Protein AF-A0A1B7VEQ4-F1 (afdb_monomer_lite)

pLDDT: mean 95.79, std 6.27, range [60.06, 98.81]

Organism: NCBI:txid1710894

Sequence (71 aa):
NIANNPTLSANGITFNNTVNGNSDLTANATTGKLTFEKTVGTSNLTASANTIDIKDDITTSGNQTYTGAVN

Foldseek 3Di:
DDDAADAAEDCEAEDCDEADDAHEYHYANPNDEYEYCEEYEYQEYHAHDQEYEYNYDYDHVDYYHYPHHYD

Secondary structure (DSSP, 8-state):
---SS-EEEES-EEE-S-EESSS-EEEEESSS-EEE-S-EEES-EEEESSEEEE-S-EEESS-EEE-SEE-

Structure (mmCIF, N/CA/C/O backbone):
data_AF-A0A1B7VEQ4-F1
#
_entry.id   AF-A0A1B7VEQ4-F1
#
loop_
_atom_site.group_PDB
_atom_site.id
_atom_site.type_symbol
_atom_site.label_atom_id
_atom_site.label_alt_id
_atom_site.label_comp_id
_atom_site.label_asym_id
_atom_site.label_entity_id
_atom_site.label_seq_id
_atom_site.pdbx_PDB_ins_code
_atom_site.Cartn_x
_atom_site.Cartn_y
_atom_site.Cartn_z
_atom_site.occupancy
_atom_site.B_iso_or_equiv
_atom_site.auth_seq_id
_atom_site.auth_comp_id
_atom_site.auth_asym_id
_atom_site.auth_atom_id
_atom_site.pdbx_PDB_model_num
ATOM 1 N N . ASN A 1 1 ? 6.724 2.814 -13.920 1.00 60.06 1 ASN A N 1
ATOM 2 C CA . ASN A 1 1 ? 7.845 2.148 -13.239 1.00 60.06 1 ASN A CA 1
ATOM 3 C C . ASN A 1 1 ? 7.905 2.683 -11.822 1.00 60.06 1 ASN A C 1
ATOM 5 O O . ASN A 1 1 ? 8.025 3.894 -11.649 1.00 60.06 1 ASN A O 1
ATOM 9 N N . ILE A 1 2 ? 7.682 1.814 -10.842 1.00 71.81 2 ILE A N 1
ATOM 10 C CA . ILE A 1 2 ? 7.772 2.154 -9.421 1.00 71.81 2 ILE A CA 1
ATOM 11 C C . ILE A 1 2 ? 9.223 2.547 -9.085 1.00 71.81 2 ILE A C 1
ATOM 13 O O . ILE A 1 2 ? 10.165 2.010 -9.663 1.00 71.81 2 ILE A O 1
ATOM 17 N N . ALA A 1 3 ? 9.411 3.494 -8.160 1.00 75.06 3 ALA A N 1
ATOM 18 C CA . ALA A 1 3 ? 10.718 3.741 -7.546 1.00 75.06 3 ALA A CA 1
ATOM 19 C C . ALA A 1 3 ? 11.290 2.450 -6.908 1.00 75.06 3 ALA A C 1
ATOM 21 O O . ALA A 1 3 ? 10.587 1.454 -6.753 1.00 75.06 3 ALA A O 1
ATOM 22 N N . ASN A 1 4 ? 12.569 2.424 -6.531 1.00 85.56 4 ASN A N 1
ATOM 23 C CA . ASN A 1 4 ? 13.132 1.256 -5.849 1.00 85.56 4 ASN A CA 1
ATOM 24 C C . ASN A 1 4 ? 12.532 1.139 -4.433 1.00 85.56 4 ASN A C 1
ATOM 26 O O . ASN A 1 4 ? 12.887 1.919 -3.553 1.00 85.56 4 ASN A O 1
ATOM 30 N N . ASN A 1 5 ? 11.604 0.197 -4.251 1.00 91.00 5 ASN A N 1
ATOM 31 C CA . ASN A 1 5 ? 10.917 -0.136 -2.998 1.00 91.00 5 ASN A CA 1
ATOM 32 C C . ASN A 1 5 ? 10.255 1.056 -2.263 1.00 91.00 5 ASN A C 1
ATOM 34 O O . ASN A 1 5 ? 10.621 1.352 -1.121 1.00 91.00 5 ASN A O 1
A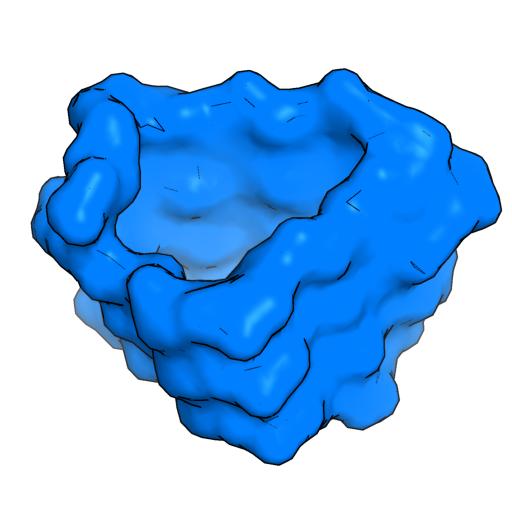TOM 38 N N . PRO A 1 6 ? 9.301 1.794 -2.871 1.00 94.94 6 PRO A N 1
ATOM 39 C CA . PRO A 1 6 ? 8.679 2.940 -2.222 1.00 94.94 6 PRO A CA 1
ATOM 40 C C . PRO A 1 6 ? 7.859 2.552 -0.992 1.00 94.94 6 PRO A C 1
ATOM 42 O O . PRO A 1 6 ? 7.136 1.553 -0.960 1.00 94.94 6 PRO A O 1
ATOM 45 N N . THR A 1 7 ? 7.887 3.460 -0.022 1.00 97.06 7 THR A N 1
ATOM 46 C CA . THR A 1 7 ? 6.938 3.506 1.086 1.00 97.06 7 THR A CA 1
ATOM 47 C C . THR A 1 7 ? 6.143 4.802 0.997 1.00 97.06 7 THR A C 1
ATOM 49 O O . THR A 1 7 ? 6.719 5.889 1.007 1.00 97.06 7 THR A O 1
ATOM 52 N N . LEU A 1 8 ? 4.821 4.690 0.908 1.00 97.06 8 LEU A N 1
ATOM 53 C 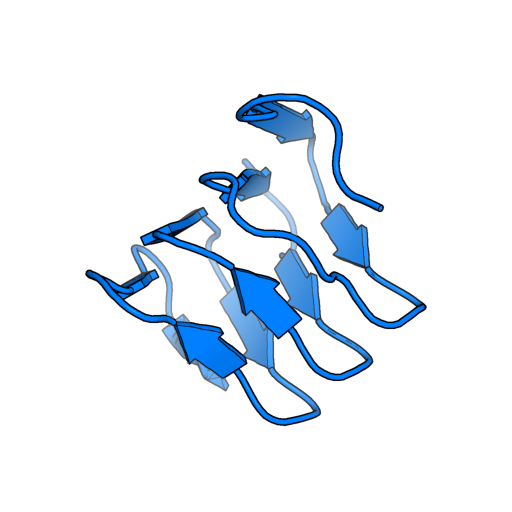CA . LEU A 1 8 ? 3.889 5.812 0.913 1.00 97.06 8 LEU A CA 1
ATOM 54 C C . LEU A 1 8 ? 3.115 5.818 2.228 1.00 97.06 8 LEU A C 1
ATOM 56 O O . LEU A 1 8 ? 2.629 4.778 2.671 1.00 97.06 8 LEU A O 1
ATOM 60 N N . SER A 1 9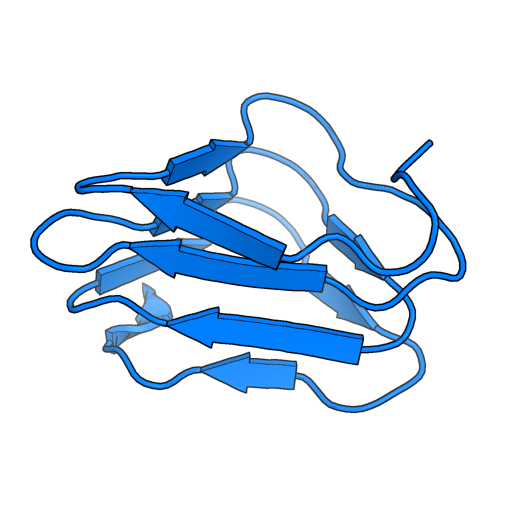 ? 2.974 6.995 2.831 1.00 97.94 9 SER A N 1
ATOM 61 C CA . SER A 1 9 ? 2.144 7.211 4.015 1.00 97.94 9 SER A CA 1
ATOM 62 C C . SER A 1 9 ? 1.340 8.491 3.842 1.00 97.94 9 SER A C 1
ATOM 64 O O . SER A 1 9 ? 1.910 9.551 3.580 1.00 97.94 9 SER A O 1
ATOM 66 N N . ALA A 1 10 ? 0.020 8.386 3.939 1.00 98.00 10 ALA A N 1
ATOM 67 C CA . ALA A 1 10 ? -0.904 9.507 3.804 1.00 98.00 10 ALA A CA 1
ATOM 68 C C . ALA A 1 10 ? -2.232 9.181 4.497 1.00 98.00 10 ALA A C 1
ATOM 70 O O . ALA A 1 10 ? -2.468 8.043 4.893 1.00 98.00 10 ALA A O 1
ATOM 71 N N . ASN A 1 11 ? -3.132 10.162 4.613 1.00 97.31 11 ASN A N 1
ATOM 72 C CA . ASN A 1 11 ? -4.477 9.893 5.129 1.00 97.31 11 ASN A CA 1
ATOM 73 C C . ASN A 1 11 ? -5.247 8.944 4.202 1.00 97.31 11 ASN A C 1
ATOM 75 O O . ASN A 1 11 ? -5.824 7.980 4.679 1.00 97.31 11 ASN A O 1
ATOM 79 N N . GLY A 1 12 ? -5.210 9.171 2.890 1.00 98.06 12 GLY A N 1
ATOM 80 C CA . GLY A 1 12 ? -5.752 8.267 1.876 1.00 98.06 12 GLY A CA 1
ATOM 81 C C . GLY A 1 12 ? -4.791 8.161 0.699 1.00 98.06 12 GLY A C 1
ATOM 82 O O . GLY A 1 12 ? -4.011 9.083 0.452 1.00 98.06 12 GLY A O 1
ATOM 83 N N . ILE A 1 13 ? -4.831 7.037 -0.009 1.00 98.50 13 ILE A N 1
ATOM 84 C CA . ILE A 1 13 ? -3.953 6.765 -1.150 1.00 98.50 13 ILE A CA 1
ATOM 85 C C . ILE A 1 13 ? -4.799 6.198 -2.287 1.00 98.50 13 ILE A C 1
ATOM 87 O O . ILE A 1 13 ? -5.530 5.229 -2.097 1.00 98.50 13 ILE A O 1
ATOM 91 N N . THR A 1 14 ? -4.655 6.766 -3.483 1.00 98.50 14 THR A N 1
ATOM 92 C CA . THR A 1 14 ? -5.290 6.247 -4.698 1.00 98.50 14 THR A CA 1
ATOM 93 C C . THR A 1 14 ? -4.250 6.083 -5.794 1.00 98.50 14 THR A C 1
ATOM 95 O O . THR A 1 14 ? -3.601 7.049 -6.201 1.00 98.50 14 THR A O 1
ATOM 98 N N . PHE A 1 15 ? -4.127 4.864 -6.309 1.00 97.81 15 PHE A N 1
ATOM 99 C CA . PHE A 1 15 ? -3.376 4.572 -7.522 1.00 97.81 15 PHE A CA 1
ATOM 100 C C . PHE A 1 15 ? -4.343 4.547 -8.705 1.00 97.81 15 PHE A C 1
ATOM 102 O O . PHE A 1 15 ? -5.035 3.559 -8.931 1.00 97.81 15 PHE A O 1
ATOM 109 N N . ASN A 1 16 ? -4.401 5.658 -9.445 1.00 97.94 16 ASN A N 1
ATOM 110 C CA . ASN A 1 16 ? -5.323 5.828 -10.578 1.00 97.94 16 ASN A CA 1
ATOM 111 C C . ASN A 1 16 ? -4.892 5.080 -11.852 1.00 97.94 16 ASN A C 1
ATOM 113 O O . ASN A 1 16 ? -5.691 4.905 -12.766 1.00 97.94 16 ASN A O 1
ATOM 117 N N . ASN A 1 17 ? -3.624 4.676 -11.929 1.00 96.88 17 ASN A N 1
ATOM 118 C CA . ASN A 1 17 ? -3.018 4.020 -13.085 1.00 96.88 17 ASN A CA 1
ATOM 119 C C . ASN A 1 17 ? -2.330 2.727 -12.658 1.00 96.88 17 ASN A C 1
ATOM 121 O O . ASN A 1 17 ? -2.080 2.519 -11.471 1.00 96.88 17 ASN A O 1
ATOM 125 N N . THR A 1 18 ? -1.979 1.899 -13.644 1.00 96.56 18 THR A N 1
ATOM 126 C CA . THR A 1 18 ? -1.218 0.669 -13.426 1.00 96.56 18 THR A CA 1
ATOM 127 C C . THR A 1 18 ? 0.053 0.940 -12.630 1.00 96.56 18 THR A C 1
ATOM 129 O O . THR A 1 18 ? 0.846 1.829 -12.954 1.00 96.56 18 THR A O 1
ATOM 132 N N . VAL A 1 19 ? 0.261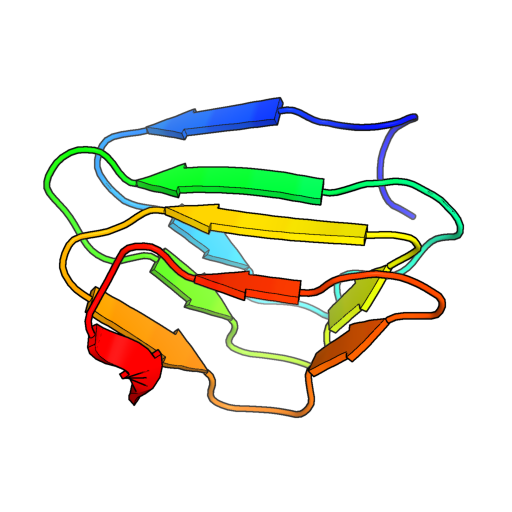 0.121 -11.608 1.00 94.69 19 VAL A N 1
ATOM 133 C CA . VAL A 1 19 ? 1.442 0.143 -10.754 1.00 94.69 19 VAL A CA 1
ATOM 134 C C . VAL A 1 19 ? 2.276 -1.072 -11.124 1.00 94.69 19 VAL A C 1
ATOM 136 O O . VAL A 1 19 ? 1.862 -2.190 -10.860 1.00 94.69 19 VAL A O 1
ATOM 139 N N . ASN A 1 20 ? 3.419 -0.880 -11.785 1.00 92.81 20 ASN A N 1
ATOM 140 C CA . ASN A 1 20 ? 4.251 -1.985 -12.260 1.00 92.81 20 ASN A CA 1
ATOM 141 C C . ASN A 1 20 ? 5.743 -1.815 -11.929 1.00 92.81 20 ASN A C 1
ATOM 143 O O . ASN A 1 20 ? 6.306 -0.717 -12.039 1.00 92.81 20 ASN A O 1
ATOM 147 N N . GLY A 1 21 ? 6.388 -2.922 -11.558 1.00 88.75 21 GLY A N 1
ATOM 148 C CA . GLY A 1 21 ? 7.840 -3.025 -11.413 1.00 88.75 21 GLY A CA 1
ATOM 149 C C . GLY A 1 21 ? 8.284 -4.225 -10.572 1.00 88.75 21 GLY A C 1
ATOM 150 O O . GLY A 1 21 ? 7.501 -4.799 -9.827 1.00 88.75 21 GLY A O 1
ATOM 151 N N . ASN A 1 22 ? 9.569 -4.569 -10.644 1.00 89.50 22 ASN A N 1
ATOM 152 C CA . ASN A 1 22 ? 10.203 -5.614 -9.825 1.00 89.50 22 ASN A CA 1
ATOM 153 C C . ASN A 1 22 ? 10.641 -5.084 -8.444 1.00 89.50 22 ASN A C 1
ATOM 15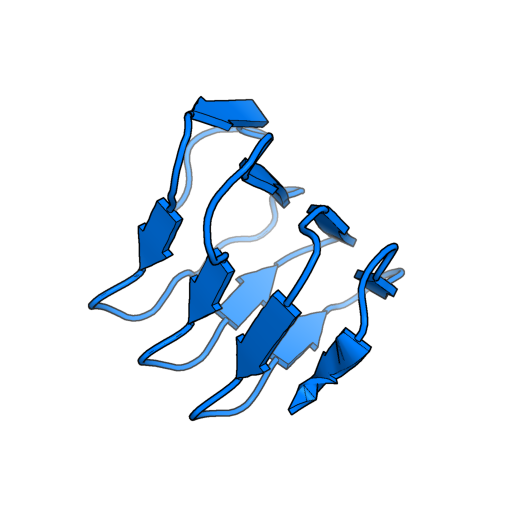5 O O . ASN A 1 22 ? 11.706 -5.441 -7.943 1.00 89.50 22 ASN A O 1
ATOM 159 N N . SER A 1 23 ? 9.829 -4.213 -7.847 1.00 94.31 23 SER A N 1
ATOM 160 C CA . SER A 1 23 ? 10.081 -3.574 -6.552 1.00 94.31 23 SER A CA 1
ATOM 161 C C . SER A 1 23 ? 8.978 -3.932 -5.566 1.00 94.31 23 SER A C 1
ATOM 163 O O . SER A 1 23 ? 7.856 -4.235 -5.971 1.00 94.31 23 SER A O 1
ATOM 165 N N . ASP A 1 24 ? 9.272 -3.833 -4.277 1.00 97.19 24 ASP A N 1
ATOM 166 C CA . ASP A 1 24 ? 8.267 -3.902 -3.222 1.00 97.19 24 ASP A CA 1
ATOM 167 C C . ASP A 1 24 ? 7.443 -2.614 -3.174 1.00 97.19 24 ASP A C 1
ATOM 169 O O . ASP A 1 24 ? 7.949 -1.525 -3.442 1.00 97.19 24 ASP A O 1
ATOM 173 N N . LEU A 1 25 ? 6.170 -2.713 -2.802 1.00 97.56 25 LEU A N 1
ATOM 174 C CA . LEU A 1 25 ? 5.322 -1.552 -2.548 1.00 97.56 25 LEU A CA 1
ATOM 175 C C . LEU A 1 25 ? 4.774 -1.610 -1.129 1.00 97.56 25 LEU A C 1
ATOM 177 O O . LEU A 1 25 ? 4.070 -2.553 -0.774 1.00 97.56 25 LEU A O 1
ATOM 181 N N . THR A 1 26 ? 5.040 -0.569 -0.342 1.00 98.38 26 THR A N 1
ATOM 182 C CA . THR A 1 26 ? 4.363 -0.343 0.939 1.00 98.38 26 THR A CA 1
ATOM 183 C C . THR A 1 26 ? 3.478 0.895 0.835 1.00 98.38 26 THR A C 1
ATOM 185 O O . THR A 1 26 ? 3.975 2.003 0.642 1.00 98.38 26 THR A O 1
ATOM 188 N N . ALA A 1 27 ? 2.165 0.722 0.962 1.00 98.25 27 ALA A N 1
ATOM 189 C CA . ALA A 1 27 ? 1.181 1.799 0.923 1.00 98.25 27 ALA A CA 1
ATOM 190 C C . ALA A 1 27 ? 0.366 1.811 2.221 1.00 98.25 27 ALA A C 1
ATOM 192 O O . ALA A 1 27 ? -0.407 0.893 2.484 1.00 98.25 27 ALA A O 1
ATOM 193 N N . ASN A 1 28 ? 0.537 2.866 3.019 1.00 98.50 28 ASN A N 1
ATOM 194 C CA . ASN A 1 28 ? -0.097 3.035 4.323 1.00 98.50 28 ASN A CA 1
ATOM 195 C C . ASN A 1 28 ? -1.073 4.224 4.294 1.00 98.50 28 ASN A C 1
ATOM 197 O O . ASN A 1 28 ? -0.663 5.377 4.437 1.00 98.50 28 ASN A O 1
ATOM 201 N N . ALA A 1 29 ? -2.364 3.950 4.109 1.00 98.31 29 ALA A N 1
ATOM 202 C CA . ALA A 1 29 ? -3.435 4.923 4.301 1.00 98.31 29 ALA A CA 1
ATOM 203 C C . ALA A 1 29 ? -3.877 4.898 5.773 1.00 98.31 29 ALA A C 1
ATOM 205 O O . ALA A 1 29 ? -4.498 3.946 6.233 1.00 98.31 29 ALA A O 1
ATOM 206 N N . THR A 1 30 ? -3.511 5.920 6.544 1.00 94.81 30 THR A N 1
ATOM 207 C CA . THR A 1 30 ? -3.606 5.882 8.014 1.00 94.81 30 THR A CA 1
ATOM 208 C C . THR A 1 30 ? -5.042 5.885 8.531 1.00 94.81 30 THR A C 1
ATOM 210 O O . THR A 1 30 ? -5.393 5.097 9.402 1.00 94.81 30 THR A O 1
ATOM 213 N N . THR A 1 31 ? -5.871 6.792 8.018 1.00 94.12 31 THR A N 1
ATOM 214 C CA . THR A 1 31 ? -7.242 7.025 8.509 1.00 94.12 31 THR A CA 1
ATOM 215 C C . THR A 1 31 ? -8.295 6.881 7.417 1.00 94.12 31 THR A C 1
ATOM 217 O O . THR A 1 31 ? -9.454 6.590 7.707 1.00 94.12 31 THR A O 1
ATOM 220 N N . GLY A 1 32 ? -7.897 7.077 6.164 1.00 95.00 32 GLY A N 1
ATOM 221 C CA . GLY A 1 32 ? -8.728 6.992 4.976 1.00 95.00 32 GLY A CA 1
ATOM 222 C C . GLY A 1 32 ? -8.541 5.686 4.214 1.00 95.00 32 GLY A C 1
ATOM 223 O O . GLY A 1 32 ? -8.009 4.695 4.715 1.00 95.00 32 GLY A O 1
ATOM 224 N N . LYS A 1 33 ? -9.036 5.691 2.977 1.00 97.56 33 LYS A N 1
ATOM 225 C CA . LYS A 1 33 ? -9.028 4.523 2.098 1.00 97.56 33 LYS A CA 1
ATOM 226 C C . LYS A 1 33 ? -7.708 4.378 1.352 1.00 97.56 33 LYS A C 1
ATOM 228 O O . LYS A 1 33 ? -7.079 5.374 0.982 1.00 97.56 33 LYS A O 1
ATOM 233 N N . LEU A 1 34 ? -7.356 3.131 1.071 1.00 98.75 34 LEU A N 1
ATOM 234 C CA . LEU A 1 34 ? -6.391 2.773 0.042 1.00 98.75 34 LEU A CA 1
ATOM 235 C C . LEU A 1 34 ? -7.160 2.211 -1.156 1.00 98.75 34 LEU A C 1
ATOM 237 O O . LEU A 1 34 ? -7.979 1.311 -0.992 1.00 98.75 34 LEU A O 1
ATOM 241 N N . THR A 1 35 ? -6.922 2.748 -2.348 1.00 98.75 35 THR A N 1
ATOM 242 C CA . THR A 1 35 ? -7.642 2.339 -3.557 1.00 98.75 35 THR A CA 1
ATOM 243 C C . THR A 1 35 ? -6.677 2.054 -4.696 1.00 98.75 35 THR A C 1
ATOM 245 O O . THR A 1 35 ? -5.856 2.902 -5.061 1.00 98.75 35 THR A O 1
ATOM 248 N N . PHE A 1 36 ? -6.814 0.869 -5.282 1.00 98.56 36 PHE A N 1
ATOM 249 C CA . PHE A 1 36 ? -6.130 0.463 -6.503 1.00 98.56 36 PHE A CA 1
ATOM 250 C C . PHE A 1 36 ? -7.158 0.447 -7.639 1.00 98.56 36 PHE A C 1
ATOM 252 O O . PHE A 1 36 ? -7.975 -0.465 -7.735 1.00 98.56 36 PHE A O 1
ATOM 259 N N . GLU A 1 37 ? -7.163 1.495 -8.471 1.00 98.62 37 GLU A N 1
ATOM 260 C CA . GLU A 1 37 ? -8.128 1.645 -9.577 1.00 98.62 37 GLU A CA 1
ATOM 261 C C . GLU A 1 37 ? -7.787 0.765 -10.789 1.00 98.62 37 GLU A C 1
ATOM 263 O O . GLU A 1 37 ? -8.625 0.561 -11.669 1.00 98.62 37 GLU A O 1
ATOM 268 N N . LYS A 1 38 ? -6.528 0.324 -10.873 1.00 98.38 38 LYS A N 1
ATOM 269 C CA . LYS A 1 38 ? -5.939 -0.414 -11.993 1.00 98.38 38 LYS A CA 1
ATOM 270 C C . LYS A 1 38 ? -4.969 -1.468 -11.491 1.00 98.38 38 LYS A C 1
ATOM 272 O O . LYS A 1 38 ? -4.537 -1.415 -10.340 1.00 98.38 38 LYS A O 1
ATOM 277 N N . THR A 1 39 ? -4.601 -2.369 -12.399 1.00 97.62 39 THR A N 1
ATOM 278 C CA . THR A 1 39 ? -3.701 -3.493 -12.140 1.00 97.62 39 THR A CA 1
ATOM 279 C C . THR A 1 39 ? -2.448 -3.091 -11.357 1.00 97.62 39 THR A C 1
ATOM 281 O O . THR A 1 39 ? -1.777 -2.101 -11.680 1.00 97.62 39 THR A O 1
ATOM 284 N N . VAL A 1 40 ? -2.091 -3.911 -10.371 1.00 97.25 40 VAL A N 1
ATOM 285 C CA . VAL A 1 40 ? -0.855 -3.798 -9.591 1.00 97.25 40 VAL A CA 1
ATOM 286 C C . VAL A 1 40 ? 0.005 -5.034 -9.838 1.00 97.25 40 VAL A C 1
ATOM 288 O O . VAL A 1 40 ? -0.437 -6.159 -9.633 1.00 97.25 40 VAL A O 1
ATOM 291 N N . GLY A 1 41 ? 1.243 -4.815 -10.274 1.00 97.00 41 GLY A N 1
ATOM 292 C CA . GLY A 1 41 ? 2.267 -5.829 -10.503 1.00 97.00 41 GLY A CA 1
ATOM 293 C C . GLY A 1 41 ? 3.559 -5.474 -9.768 1.00 97.00 41 GLY A C 1
ATOM 294 O O . GLY A 1 41 ? 4.304 -4.617 -10.250 1.00 97.00 41 GLY A O 1
ATOM 295 N N . THR A 1 42 ? 3.829 -6.103 -8.621 1.00 96.69 42 THR A N 1
ATOM 296 C CA . THR A 1 42 ? 5.000 -5.801 -7.765 1.00 96.69 42 THR A CA 1
ATOM 297 C C . THR A 1 42 ? 5.724 -7.057 -7.274 1.00 96.69 42 THR A C 1
ATOM 299 O O . THR A 1 42 ? 5.247 -8.175 -7.462 1.00 96.69 42 THR A O 1
ATOM 302 N N . SER A 1 43 ? 6.891 -6.900 -6.642 1.00 97.00 43 SER A N 1
ATOM 303 C CA . SER A 1 43 ? 7.585 -8.022 -5.995 1.00 97.00 43 SER A CA 1
ATOM 304 C C . SER A 1 43 ? 6.821 -8.470 -4.751 1.00 97.00 43 SER A C 1
ATOM 306 O O . SER A 1 43 ? 6.264 -9.564 -4.733 1.00 97.00 43 SER A O 1
ATOM 308 N N . ASN A 1 44 ? 6.720 -7.598 -3.749 1.00 97.81 44 ASN A N 1
ATOM 309 C CA . ASN A 1 44 ? 5.825 -7.753 -2.606 1.00 97.81 44 ASN A CA 1
ATOM 310 C C . ASN A 1 44 ? 4.865 -6.559 -2.516 1.00 97.81 44 ASN A C 1
ATOM 312 O O . ASN A 1 44 ? 5.145 -5.469 -3.028 1.00 97.81 44 ASN A O 1
ATOM 316 N N . LEU A 1 45 ? 3.736 -6.757 -1.838 1.00 98.19 45 LEU A N 1
ATOM 317 C CA . LEU A 1 45 ? 2.785 -5.699 -1.510 1.00 98.19 45 LEU A CA 1
ATOM 318 C C . LEU A 1 45 ? 2.484 -5.706 -0.012 1.00 98.19 45 LEU A C 1
ATOM 320 O O . LEU A 1 45 ? 2.062 -6.719 0.539 1.00 98.19 45 LEU A O 1
ATOM 324 N N . THR A 1 46 ? 2.632 -4.549 0.626 1.00 98.69 46 THR A N 1
ATOM 325 C CA . THR A 1 46 ? 2.028 -4.245 1.926 1.00 98.69 46 THR A CA 1
ATOM 326 C C . THR A 1 46 ? 1.029 -3.113 1.738 1.00 98.69 46 THR A C 1
ATOM 328 O O . THR A 1 46 ? 1.407 -1.973 1.472 1.00 98.69 46 THR A O 1
ATOM 331 N N . ALA A 1 47 ? -0.252 -3.439 1.859 1.00 98.69 47 ALA A N 1
ATOM 332 C CA . ALA A 1 47 ? -1.370 -2.519 1.751 1.00 98.69 47 ALA A CA 1
ATOM 333 C C . ALA A 1 47 ? -2.021 -2.380 3.134 1.00 98.69 47 ALA A C 1
ATOM 335 O O . ALA A 1 47 ? -2.586 -3.336 3.667 1.00 98.69 47 ALA A O 1
ATOM 336 N N . SER A 1 48 ? -1.915 -1.195 3.731 1.00 98.62 48 SER A N 1
ATOM 337 C CA . SER A 1 48 ? -2.416 -0.928 5.078 1.00 98.62 48 SER A CA 1
ATOM 338 C C . SER A 1 48 ? -3.413 0.218 5.074 1.00 98.62 48 SER A C 1
ATOM 340 O O . SER A 1 48 ? -3.069 1.327 4.671 1.00 98.62 48 SER A O 1
ATOM 342 N N . ALA A 1 49 ? -4.650 -0.062 5.482 1.00 98.44 49 ALA A N 1
ATOM 343 C CA . ALA A 1 49 ? -5.741 0.904 5.597 1.00 98.44 49 ALA A CA 1
ATOM 344 C C . ALA A 1 49 ? -6.879 0.322 6.444 1.00 98.44 49 ALA A C 1
ATOM 346 O O . ALA A 1 49 ? -6.905 -0.878 6.682 1.00 98.44 49 ALA A O 1
ATOM 347 N N . ASN A 1 50 ? -7.873 1.128 6.826 1.00 96.88 50 ASN A N 1
ATOM 348 C CA . ASN A 1 50 ? -9.134 0.585 7.359 1.00 96.88 50 ASN A CA 1
ATOM 349 C C . ASN A 1 50 ? -9.918 -0.174 6.273 1.00 96.88 50 ASN A C 1
ATOM 351 O O . ASN A 1 50 ? -10.529 -1.212 6.529 1.00 96.88 50 ASN A O 1
ATOM 355 N N . THR A 1 51 ? -9.886 0.355 5.049 1.00 98.12 51 THR A N 1
ATOM 356 C CA . THR A 1 51 ? -10.530 -0.221 3.867 1.00 98.12 51 THR A CA 1
ATOM 357 C C . THR A 1 51 ? -9.584 -0.137 2.679 1.00 98.12 51 THR A C 1
ATOM 359 O O . THR A 1 51 ? -9.019 0.928 2.405 1.00 98.12 51 THR A O 1
ATOM 362 N N . ILE A 1 52 ? -9.434 -1.260 1.985 1.00 98.81 52 ILE A N 1
ATOM 363 C CA . ILE A 1 52 ? -8.586 -1.440 0.814 1.00 98.81 52 ILE A CA 1
ATOM 364 C C . ILE A 1 52 ? -9.507 -1.847 -0.335 1.00 98.81 52 ILE A C 1
ATOM 366 O O . ILE A 1 52 ? -9.970 -2.981 -0.383 1.00 98.81 52 ILE A O 1
ATOM 370 N N . ASP A 1 53 ? -9.795 -0.903 -1.227 1.00 98.69 53 ASP A N 1
ATOM 371 C CA . ASP A 1 53 ? -10.669 -1.127 -2.381 1.00 98.69 53 ASP A CA 1
ATOM 372 C C . ASP A 1 53 ? -9.797 -1.542 -3.583 1.00 98.69 53 ASP A C 1
ATOM 374 O O . ASP A 1 53 ? -8.986 -0.743 -4.076 1.00 98.69 53 ASP A O 1
ATOM 378 N N . ILE A 1 54 ? -9.949 -2.785 -4.049 1.00 98.44 54 ILE A N 1
ATOM 379 C CA . ILE A 1 54 ? -9.198 -3.353 -5.175 1.00 98.44 54 ILE A CA 1
ATOM 380 C C . ILE A 1 54 ? -10.145 -3.493 -6.365 1.00 98.44 54 ILE A C 1
ATOM 382 O O . ILE A 1 54 ? -11.029 -4.341 -6.381 1.00 98.44 54 ILE A O 1
ATOM 386 N N . LYS A 1 55 ? -9.974 -2.647 -7.384 1.00 98.44 55 LYS A N 1
ATOM 387 C CA . LYS A 1 55 ? -10.892 -2.611 -8.538 1.00 98.44 55 LYS A CA 1
ATOM 388 C C . LYS A 1 55 ? -10.401 -3.391 -9.755 1.00 98.44 55 LYS A C 1
ATOM 390 O O . LYS A 1 55 ? -11.104 -3.447 -10.761 1.00 98.44 55 LYS A O 1
ATOM 395 N N . ASP A 1 56 ? -9.190 -3.924 -9.682 1.00 98.38 56 ASP A N 1
ATOM 396 C CA . ASP A 1 56 ? -8.493 -4.617 -10.762 1.00 98.38 56 ASP A CA 1
ATOM 397 C C . ASP A 1 56 ? -7.448 -5.567 -10.149 1.00 98.38 56 ASP A C 1
ATOM 399 O O . ASP A 1 56 ? -7.211 -5.537 -8.941 1.00 98.38 56 ASP A O 1
ATOM 403 N N . ASP A 1 57 ? -6.808 -6.399 -10.961 1.00 97.88 57 ASP A N 1
ATOM 404 C CA . ASP A 1 57 ? -5.961 -7.482 -10.467 1.00 97.88 57 ASP A CA 1
ATOM 405 C C . ASP A 1 57 ? -4.725 -6.983 -9.702 1.00 97.88 57 ASP A C 1
ATOM 407 O O . ASP A 1 57 ? -4.008 -6.072 -10.130 1.00 97.88 57 ASP A O 1
ATOM 411 N N . ILE A 1 58 ? -4.412 -7.661 -8.594 1.00 97.94 58 ILE A N 1
ATOM 412 C CA . ILE A 1 58 ? -3.125 -7.534 -7.904 1.00 97.94 58 ILE A CA 1
ATOM 413 C C . ILE A 1 58 ? -2.342 -8.832 -8.063 1.00 97.94 58 ILE A C 1
ATOM 415 O O . ILE A 1 58 ? -2.685 -9.874 -7.506 1.00 97.94 58 ILE A O 1
ATOM 419 N N . THR A 1 59 ? -1.250 -8.751 -8.817 1.00 97.44 59 THR A N 1
ATOM 420 C CA . THR A 1 59 ? -0.311 -9.851 -9.031 1.00 97.44 59 THR A CA 1
ATOM 421 C C . THR A 1 59 ? 1.022 -9.512 -8.381 1.00 97.44 59 THR A C 1
ATOM 423 O O . THR A 1 59 ? 1.617 -8.470 -8.655 1.00 97.44 59 THR A O 1
ATOM 426 N N . THR A 1 60 ? 1.532 -10.412 -7.547 1.00 97.38 60 THR A N 1
ATOM 427 C CA . THR A 1 60 ? 2.862 -10.281 -6.947 1.00 97.38 60 THR A CA 1
ATOM 428 C C . THR A 1 60 ? 3.670 -11.549 -7.159 1.00 97.38 60 THR A C 1
ATOM 430 O O . THR A 1 60 ? 3.110 -12.643 -7.197 1.00 97.38 60 THR A O 1
ATOM 433 N N . SER A 1 61 ? 4.992 -11.424 -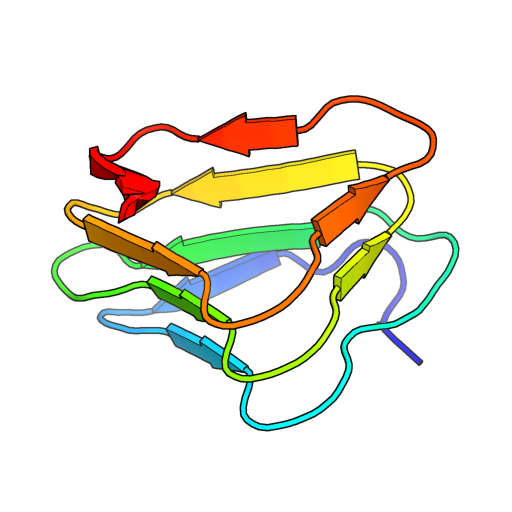7.288 1.00 97.25 61 SER A N 1
ATOM 434 C CA . SER A 1 61 ? 5.874 -12.602 -7.287 1.00 97.25 61 SER A CA 1
ATOM 435 C C . SER A 1 61 ? 6.121 -13.151 -5.877 1.00 97.25 61 SER A C 1
ATOM 437 O O . SER A 1 61 ? 6.489 -14.311 -5.724 1.00 97.25 61 SER A O 1
ATOM 439 N N . GLY A 1 62 ? 5.959 -12.304 -4.861 1.00 97.69 62 GLY A N 1
ATOM 440 C CA . GLY A 1 62 ? 6.083 -12.614 -3.442 1.00 97.69 62 GLY A CA 1
ATOM 441 C C . GLY A 1 62 ? 4.780 -12.360 -2.681 1.00 97.69 62 GLY A C 1
ATOM 442 O O . GLY A 1 62 ? 3.683 -12.496 -3.227 1.00 97.69 62 GLY A O 1
ATOM 443 N N . ASN A 1 63 ? 4.895 -12.004 -1.403 1.00 98.00 63 ASN A N 1
ATOM 444 C CA . ASN A 1 63 ? 3.762 -11.889 -0.490 1.00 98.00 63 ASN A CA 1
ATOM 445 C C . ASN A 1 63 ? 2.893 -10.653 -0.768 1.00 98.00 63 ASN A C 1
ATOM 447 O O . ASN A 1 63 ? 3.392 -9.562 -1.049 1.00 98.00 63 ASN A O 1
ATOM 451 N N . GLN A 1 64 ? 1.583 -10.822 -0.575 1.00 98.50 64 GLN A N 1
ATOM 452 C CA . GLN A 1 64 ? 0.616 -9.734 -0.438 1.00 98.50 64 GLN A CA 1
ATOM 453 C C . GLN A 1 64 ? 0.154 -9.701 1.017 1.00 98.50 64 GLN A C 1
ATOM 455 O O . GLN A 1 64 ? -0.288 -10.717 1.552 1.00 98.50 64 GLN A O 1
ATOM 460 N N . THR A 1 65 ? 0.282 -8.550 1.664 1.00 98.69 65 THR A N 1
ATOM 461 C CA . THR A 1 65 ? -0.142 -8.331 3.048 1.00 98.69 65 THR A CA 1
ATOM 462 C C . THR A 1 65 ? -1.181 -7.223 3.073 1.00 98.69 65 THR A C 1
ATOM 464 O O . THR A 1 65 ? -0.902 -6.105 2.641 1.00 98.69 65 THR A O 1
ATOM 467 N N . TYR A 1 66 ? -2.356 -7.535 3.617 1.00 98.44 66 TYR A N 1
ATOM 468 C CA . TYR A 1 66 ? -3.476 -6.614 3.775 1.00 98.44 66 TYR A CA 1
ATOM 469 C C . TYR A 1 66 ? -3.834 -6.526 5.255 1.00 98.44 66 TYR A C 1
ATOM 471 O O . TYR A 1 66 ? -4.135 -7.544 5.875 1.00 98.44 66 TYR A O 1
ATOM 479 N N . THR A 1 67 ? -3.778 -5.331 5.838 1.00 97.69 67 THR A N 1
ATOM 480 C CA . THR A 1 67 ? -4.091 -5.132 7.271 1.00 97.69 67 THR A CA 1
ATOM 481 C C . THR A 1 67 ? -5.511 -4.609 7.511 1.00 97.69 67 THR A C 1
ATOM 483 O O . THR A 1 67 ? -5.944 -4.519 8.659 1.00 97.69 67 THR A O 1
ATOM 486 N N . GLY A 1 68 ? -6.231 -4.277 6.435 1.00 96.69 68 GLY A N 1
ATOM 487 C CA . GLY A 1 68 ? -7.596 -3.756 6.443 1.00 96.69 68 GLY A CA 1
ATOM 488 C C . GLY A 1 68 ? -8.619 -4.689 5.818 1.00 96.69 68 GLY A C 1
ATOM 489 O O . GLY A 1 68 ? -8.269 -5.717 5.239 1.00 96.69 68 GLY A O 1
ATOM 490 N N . ALA A 1 69 ? -9.889 -4.285 5.875 1.00 97.94 69 ALA A N 1
ATOM 491 C CA . ALA A 1 69 ? -10.934 -4.936 5.093 1.00 97.94 69 ALA A CA 1
ATOM 492 C C . ALA A 1 69 ? -10.652 -4.746 3.595 1.00 97.94 69 ALA A C 1
ATOM 494 O O . ALA A 1 69 ? -10.447 -3.615 3.150 1.00 97.94 69 ALA A O 1
ATOM 495 N N . VAL A 1 70 ? -10.637 -5.845 2.842 1.00 98.12 70 VAL A N 1
ATOM 496 C CA . VAL A 1 70 ? -10.443 -5.848 1.388 1.00 98.12 70 VAL A CA 1
ATOM 497 C C . VAL A 1 70 ? -11.807 -5.974 0.713 1.00 98.12 70 VAL A C 1
ATOM 499 O O . VAL A 1 70 ? -12.558 -6.889 1.056 1.00 98.12 70 VAL A O 1
ATOM 502 N N . ASN A 1 71 ? -12.104 -5.065 -0.218 1.00 95.00 71 ASN A N 1
ATOM 503 C CA . ASN A 1 71 ? -13.326 -5.050 -1.028 1.00 95.00 71 ASN A CA 1
ATOM 504 C C . ASN A 1 71 ? -13.013 -5.191 -2.513 1.00 95.00 71 ASN A C 1
ATOM 506 O O . ASN A 1 71 ? -12.012 -4.572 -2.954 1.00 95.00 71 ASN A O 1
#

Radius of gyration: 10.66 Å; chains: 1; bounding box: 26×22×22 Å